Protein AF-A0A2E0RQ32-F1 (afdb_monomer)

Secondary structure (DSSP, 8-state):
---SS-EEEEEEETTSPPPS--SEEE-TT------------TTS-EEEEESSS---EEEEEEEESSSEEEEEEEEEEEETTS--

Mean predicted aligned error: 3.64 Å

Foldseek 3Di:
DAFQAWWFKFKAAPPDDGDPDGDGTDGGRDDDDDDDDYDYYPVRDMDMDIPGDGWDWDWDQFDADVHTDGDPDIDTPDTRVDDD

Radius of gyration: 13.56 Å; Cα contacts (8 Å, |Δi|>4): 147; chains: 1; bounding box: 37×29×30 Å

Structure (mmCIF, N/CA/C/O backbone):
data_AF-A0A2E0RQ32-F1
#
_entry.id   AF-A0A2E0RQ32-F1
#
loop_
_atom_site.group_PDB
_atom_site.id
_atom_site.type_symbol
_atom_site.label_atom_id
_atom_site.label_alt_id
_atom_site.label_comp_id
_atom_site.label_asym_id
_atom_site.label_entity_id
_atom_site.label_seq_id
_atom_site.pdbx_PDB_ins_code
_atom_site.Cartn_x
_atom_site.Cartn_y
_atom_site.Cartn_z
_atom_site.occupancy
_atom_site.B_iso_or_equiv
_atom_site.a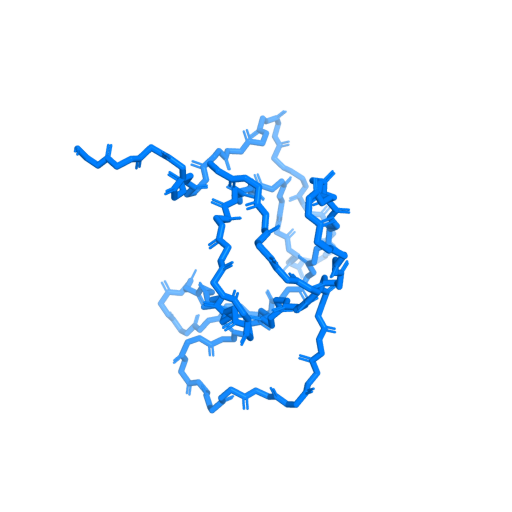uth_seq_id
_atom_site.auth_comp_id
_atom_site.auth_asym_id
_atom_site.auth_atom_id
_atom_site.pdbx_PDB_model_num
ATOM 1 N N . MET A 1 1 ? -13.179 8.121 8.257 1.00 62.38 1 MET A N 1
ATOM 2 C CA . MET A 1 1 ? -13.247 7.842 9.709 1.00 62.38 1 MET A CA 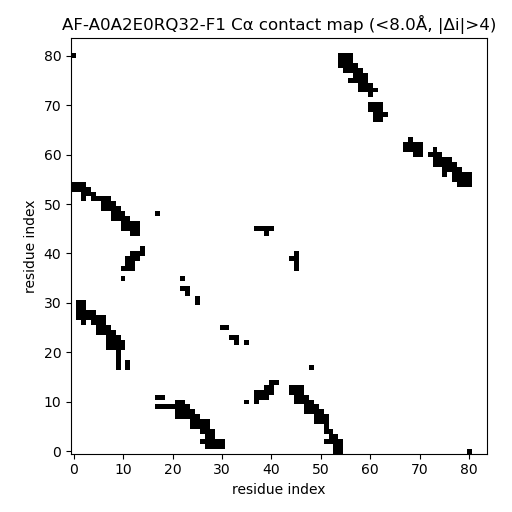1
ATOM 3 C C . MET A 1 1 ? -11.845 7.537 10.242 1.00 62.38 1 MET A C 1
ATOM 5 O O . MET A 1 1 ? -11.092 6.882 9.540 1.00 62.38 1 MET A O 1
ATOM 9 N N . ALA A 1 2 ? -11.448 8.047 11.409 1.00 76.31 2 ALA A N 1
ATOM 10 C CA . ALA A 1 2 ? -10.164 7.675 12.030 1.00 76.31 2 ALA A CA 1
ATOM 11 C C . ALA A 1 2 ? -10.254 6.262 12.665 1.00 76.31 2 ALA A C 1
ATOM 13 O O . ALA A 1 2 ? -11.380 5.791 12.869 1.00 76.31 2 ALA A O 1
ATOM 14 N N . PRO A 1 3 ? -9.132 5.570 12.960 1.00 81.25 3 PRO A N 1
ATOM 15 C CA . PRO A 1 3 ? -9.167 4.237 13.568 1.00 81.25 3 PRO A CA 1
ATOM 16 C C . PRO A 1 3 ? -9.916 4.245 14.907 1.00 81.25 3 PRO A C 1
ATOM 18 O O . PRO A 1 3 ? -9.689 5.125 15.734 1.00 81.25 3 PRO A O 1
ATOM 21 N N . SER A 1 4 ? -10.790 3.267 15.157 1.00 86.44 4 SER A N 1
ATOM 22 C CA . SER A 1 4 ? -11.564 3.196 16.412 1.00 86.44 4 SER A CA 1
ATOM 23 C C . SER A 1 4 ? -10.815 2.524 17.569 1.00 86.44 4 SER A C 1
ATOM 25 O O . SER A 1 4 ? -11.267 2.581 18.708 1.00 86.44 4 SER A O 1
ATOM 27 N N . ALA A 1 5 ? -9.695 1.862 17.281 1.00 92.19 5 ALA A N 1
ATOM 28 C CA . ALA A 1 5 ? -8.832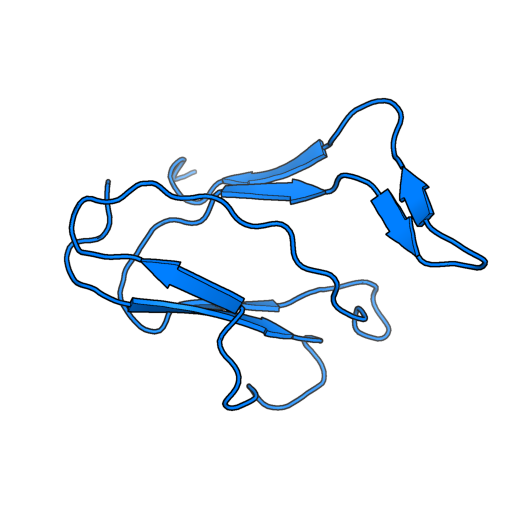 1.181 18.238 1.00 92.19 5 ALA A CA 1
ATOM 29 C C . ALA A 1 5 ? -7.381 1.215 17.741 1.00 92.19 5 ALA A C 1
ATOM 31 O O . ALA A 1 5 ? -7.137 1.452 16.554 1.00 92.19 5 ALA A O 1
ATOM 32 N N . ALA A 1 6 ? -6.431 0.945 18.639 1.00 96.06 6 ALA A N 1
ATOM 33 C CA . ALA A 1 6 ? -5.046 0.725 18.247 1.00 96.06 6 ALA A CA 1
ATOM 34 C C . ALA A 1 6 ? -4.928 -0.497 17.323 1.00 96.06 6 ALA A C 1
ATOM 36 O O . ALA A 1 6 ? -5.679 -1.470 17.442 1.00 96.06 6 ALA A O 1
ATOM 37 N N . GLY A 1 7 ? -3.978 -0.455 16.399 1.00 96.69 7 GLY A N 1
ATOM 38 C CA . GLY A 1 7 ? -3.783 -1.523 15.434 1.00 96.69 7 GLY A CA 1
ATOM 39 C C . GLY A 1 7 ? -2.538 -1.324 14.593 1.00 96.69 7 GLY A C 1
ATOM 40 O O . GLY A 1 7 ? -1.702 -0.461 14.862 1.00 96.69 7 GLY A O 1
ATOM 41 N N . HIS A 1 8 ? -2.416 -2.161 13.569 1.00 97.56 8 HIS A N 1
ATOM 42 C CA . HIS A 1 8 ? -1.333 -2.054 12.614 1.00 97.56 8 HIS A CA 1
ATOM 43 C C . HIS A 1 8 ? -1.737 -2.516 11.217 1.00 97.56 8 HIS A C 1
ATOM 45 O O . HIS A 1 8 ? -2.762 -3.180 11.021 1.00 97.56 8 HIS A O 1
ATOM 51 N N . VAL A 1 9 ? -0.891 -2.152 10.257 1.00 97.62 9 VAL A N 1
ATOM 52 C CA . VAL A 1 9 ? -0.954 -2.569 8.860 1.00 97.62 9 VAL A CA 1
ATOM 53 C C . VAL A 1 9 ? 0.247 -3.451 8.542 1.00 97.62 9 VAL A C 1
ATOM 55 O O . VAL A 1 9 ? 1.382 -3.097 8.870 1.00 97.62 9 VAL A O 1
ATOM 58 N N . THR A 1 10 ? -0.009 -4.563 7.863 1.00 98.12 10 THR A N 1
ATOM 59 C CA . THR A 1 10 ? 1.008 -5.435 7.268 1.00 98.12 10 THR A CA 1
ATOM 60 C C . THR A 1 10 ? 0.938 -5.312 5.752 1.00 98.12 10 THR A C 1
ATOM 62 O O . THR A 1 10 ? -0.134 -5.488 5.170 1.00 98.12 10 THR A O 1
ATOM 65 N N . ALA A 1 11 ? 2.073 -5.025 5.119 1.00 97.50 11 ALA A N 1
ATOM 66 C CA . ALA A 1 11 ? 2.239 -4.961 3.672 1.00 97.50 11 ALA A CA 1
ATOM 67 C C . ALA A 1 11 ? 3.040 -6.176 3.191 1.00 97.50 11 ALA A C 1
ATOM 69 O O . ALA A 1 11 ? 4.076 -6.511 3.766 1.00 97.50 11 ALA A O 1
ATOM 70 N N . PHE A 1 12 ? 2.556 -6.863 2.158 1.00 97.75 12 PHE A N 1
ATOM 71 C CA . PHE A 1 12 ? 3.147 -8.125 1.712 1.00 97.75 12 PHE A CA 1
ATOM 72 C C . PHE A 1 12 ? 2.816 -8.435 0.239 1.00 97.75 12 PHE A C 1
ATOM 74 O O . PHE A 1 12 ? 1.831 -7.911 -0.289 1.00 97.75 12 PHE A O 1
ATOM 81 N N . PRO A 1 13 ? 3.613 -9.287 -0.434 1.00 97.62 13 PRO A N 1
ATOM 82 C CA . PRO A 1 13 ? 3.264 -9.815 -1.752 1.00 97.62 13 PRO A CA 1
ATOM 83 C C . PRO A 1 13 ? 1.949 -10.602 -1.681 1.00 97.62 13 PRO A C 1
ATOM 85 O O . PRO A 1 13 ? 1.791 -11.455 -0.806 1.00 97.62 13 PRO A O 1
ATOM 88 N N . CYS A 1 14 ? 1.012 -10.343 -2.593 1.00 97.44 14 CYS A N 1
ATOM 89 C CA . CYS A 1 14 ? -0.312 -10.977 -2.563 1.00 97.44 14 CYS A CA 1
ATOM 90 C C . CYS A 1 14 ? -0.289 -12.499 -2.803 1.00 97.44 14 CYS A C 1
ATOM 92 O O . CYS A 1 14 ? -1.243 -13.186 -2.448 1.00 97.44 14 CYS A O 1
ATOM 94 N N . ASP A 1 15 ? 0.791 -13.029 -3.374 1.00 96.25 15 ASP A N 1
ATOM 95 C CA . ASP A 1 15 ? 1.011 -14.450 -3.661 1.00 96.25 15 ASP A CA 1
ATOM 96 C C . ASP A 1 15 ? 1.634 -15.229 -2.484 1.00 96.25 15 ASP A C 1
ATOM 98 O O . ASP A 1 15 ? 2.035 -16.387 -2.625 1.00 96.25 15 ASP A O 1
ATOM 102 N N . ARG A 1 16 ? 1.731 -14.614 -1.297 1.00 93.25 16 ARG A N 1
ATOM 103 C CA . ARG A 1 16 ? 2.282 -15.228 -0.081 1.00 93.25 16 ARG A CA 1
ATOM 104 C C . ARG A 1 16 ? 1.285 -15.158 1.072 1.00 93.25 16 ARG A C 1
ATOM 106 O O . ARG A 1 16 ? 0.397 -14.312 1.116 1.00 93.25 16 ARG A O 1
ATOM 113 N N . GLY A 1 17 ? 1.461 -16.049 2.049 1.00 94.44 17 GLY A N 1
ATOM 114 C CA . GLY A 1 17 ? 0.739 -15.957 3.319 1.00 94.44 17 GLY A CA 1
ATOM 115 C C . GLY A 1 17 ? 1.047 -14.643 4.045 1.00 94.44 17 GLY A C 1
ATOM 116 O O . GLY A 1 17 ? 2.159 -14.122 3.940 1.00 94.44 17 GLY A O 1
ATOM 117 N N . VAL A 1 18 ? 0.066 -14.123 4.789 1.00 96.62 18 VAL A N 1
ATOM 118 C CA . VAL A 1 18 ? 0.228 -12.898 5.588 1.00 96.62 18 VAL A CA 1
ATOM 119 C C . VAL A 1 18 ? 1.354 -13.117 6.613 1.00 96.62 18 VAL A C 1
ATOM 121 O O . VAL A 1 18 ? 1.246 -14.046 7.418 1.00 96.62 18 VAL A O 1
ATOM 124 N N . PRO A 1 19 ? 2.431 -12.312 6.602 1.00 95.88 19 PRO A N 1
ATOM 125 C CA . PRO A 1 19 ? 3.520 -12.450 7.563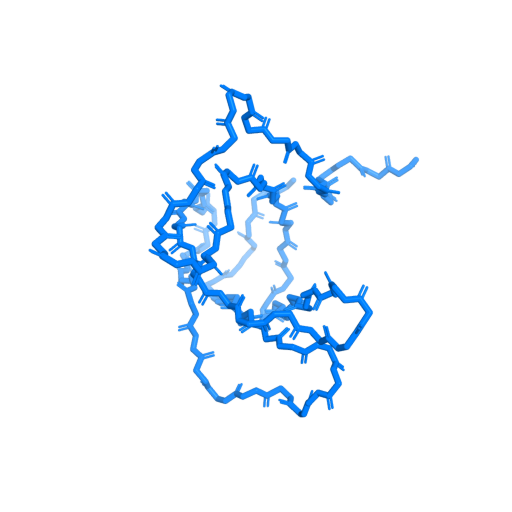 1.00 95.88 19 PRO A CA 1
ATOM 126 C C . PRO A 1 19 ? 3.119 -11.911 8.943 1.00 95.88 19 PRO A C 1
ATOM 128 O O . PRO A 1 19 ? 2.147 -11.173 9.081 1.00 95.88 19 PRO A O 1
ATOM 131 N N . THR A 1 20 ? 3.903 -12.238 9.971 1.00 95.75 20 THR A N 1
ATOM 132 C CA . THR A 1 20 ? 3.701 -11.730 11.343 1.00 95.75 20 THR A CA 1
ATOM 133 C C . THR A 1 20 ? 4.218 -10.305 11.555 1.00 95.75 20 THR A C 1
ATOM 135 O O . THR A 1 20 ? 3.944 -9.703 12.589 1.00 95.75 20 THR A O 1
ATOM 138 N N . ALA A 1 21 ? 4.987 -9.766 10.607 1.00 95.50 21 ALA A N 1
ATOM 139 C CA . ALA A 1 21 ? 5.571 -8.435 10.711 1.00 95.50 21 ALA A CA 1
ATOM 140 C C . ALA A 1 21 ? 4.511 -7.333 10.543 1.00 95.50 21 ALA A C 1
ATOM 142 O O . ALA A 1 21 ? 3.653 -7.413 9.660 1.00 95.50 21 ALA A O 1
ATOM 143 N N . SER A 1 22 ? 4.615 -6.274 11.349 1.00 97.06 22 SER A N 1
ATOM 144 C CA . SER A 1 22 ? 3.875 -5.027 11.150 1.00 97.06 22 SER A CA 1
ATOM 145 C C . SER A 1 22 ? 4.745 -3.982 10.448 1.00 97.06 22 SER A C 1
ATOM 147 O O . SER A 1 22 ? 5.966 -3.959 10.608 1.00 97.06 22 SER A O 1
ATOM 149 N N . ASN A 1 23 ? 4.119 -3.112 9.653 1.00 97.50 23 ASN A N 1
ATOM 150 C CA . ASN A 1 23 ? 4.805 -2.038 8.929 1.00 97.50 23 ASN A CA 1
ATOM 151 C C . ASN A 1 23 ? 4.388 -0.641 9.396 1.00 97.50 23 ASN A C 1
ATOM 153 O O . ASN A 1 23 ? 5.211 0.268 9.402 1.00 97.50 23 ASN A O 1
ATOM 157 N N . LEU A 1 24 ? 3.126 -0.447 9.776 1.00 97.25 24 LEU A N 1
ATOM 158 C CA . LEU A 1 24 ? 2.630 0.818 10.318 1.00 97.25 24 LEU A CA 1
ATOM 159 C C . LEU A 1 24 ? 1.758 0.521 11.530 1.00 97.25 24 LEU A C 1
ATOM 161 O O . LEU A 1 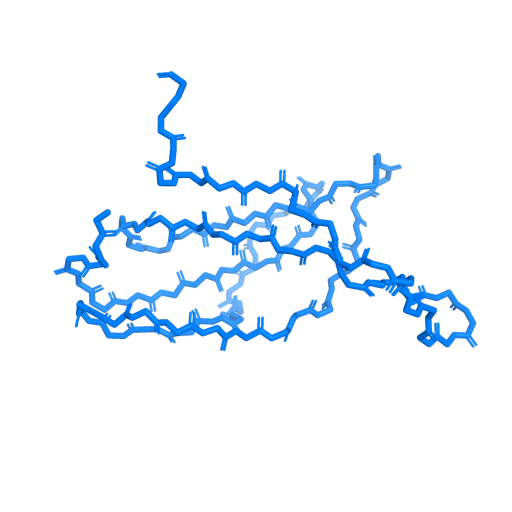24 ? 0.739 -0.145 11.381 1.00 97.25 24 LEU A O 1
ATOM 165 N N . ASN A 1 25 ? 2.145 1.020 12.700 1.00 97.38 25 ASN A N 1
ATOM 166 C CA . ASN A 1 25 ? 1.371 0.905 13.933 1.00 97.38 25 ASN A CA 1
ATOM 167 C C . ASN A 1 25 ? 0.702 2.252 14.229 1.00 97.38 25 ASN A C 1
ATOM 169 O O . ASN A 1 25 ? 1.288 3.298 13.953 1.00 97.38 25 ASN A O 1
ATOM 173 N N . TYR A 1 26 ? -0.508 2.224 14.775 1.00 96.81 26 TYR A N 1
ATOM 174 C CA . TYR A 1 26 ? -1.291 3.421 15.076 1.00 96.81 26 TYR A CA 1
ATOM 175 C C . TYR A 1 26 ? -2.126 3.228 16.344 1.00 96.81 26 TYR A C 1
ATOM 177 O O . TYR A 1 26 ? -2.554 2.113 16.662 1.00 96.81 26 TYR A O 1
ATOM 185 N N . GLY A 1 27 ? -2.380 4.323 17.055 1.00 97.00 27 GLY A N 1
ATOM 186 C CA . GLY A 1 27 ? -3.351 4.412 18.139 1.00 97.00 27 GLY A CA 1
ATOM 187 C C . GLY A 1 27 ? -4.779 4.682 17.651 1.00 97.00 27 GLY A C 1
ATOM 188 O O . GLY A 1 27 ? -5.038 4.943 16.475 1.00 97.00 27 GLY A O 1
ATOM 189 N N . ALA A 1 28 ? -5.736 4.629 18.579 1.00 93.94 28 ALA A N 1
ATOM 190 C CA . ALA A 1 28 ? -7.111 5.039 18.303 1.00 93.94 28 ALA A CA 1
ATOM 191 C C . ALA A 1 28 ? -7.171 6.546 17.990 1.00 93.94 28 ALA A C 1
ATOM 193 O O . ALA A 1 28 ? -6.544 7.349 18.675 1.00 93.94 28 ALA A O 1
ATOM 194 N N . GLY A 1 29 ? -7.931 6.933 16.965 1.00 93.31 29 GLY A N 1
ATOM 195 C CA . GLY A 1 29 ? -8.079 8.324 16.528 1.00 93.31 29 GLY A CA 1
ATOM 196 C C . GLY A 1 29 ? -6.879 8.895 15.763 1.00 93.31 29 GLY A C 1
ATOM 197 O O . GLY A 1 29 ? -6.988 9.982 15.197 1.00 93.31 29 GLY A O 1
ATOM 198 N N . GLU A 1 30 ? -5.762 8.173 15.689 1.00 94.75 30 GLU A N 1
ATOM 199 C CA . GLU A 1 30 ? -4.546 8.668 15.054 1.00 94.75 30 GLU A CA 1
ATOM 200 C C . GLU A 1 30 ? -4.589 8.513 13.531 1.00 94.75 30 GLU A C 1
ATOM 202 O O . GLU A 1 30 ? -4.950 7.469 12.988 1.00 94.75 30 GLU A O 1
ATOM 207 N N . THR A 1 31 ? -4.177 9.567 12.827 1.00 94.00 31 THR A N 1
ATOM 208 C CA . THR A 1 31 ? -3.856 9.508 11.398 1.00 94.00 31 THR A CA 1
ATOM 209 C C . THR A 1 31 ? -2.353 9.673 11.259 1.00 94.00 31 THR A C 1
ATOM 211 O O . THR A 1 31 ? -1.830 10.771 11.429 1.00 94.00 31 THR A O 1
ATOM 214 N N . VAL A 1 32 ? -1.665 8.572 10.978 1.00 95.81 32 VAL A N 1
ATOM 215 C CA . VAL A 1 32 ? -0.204 8.506 10.865 1.00 95.81 32 VAL A CA 1
ATOM 216 C C . VAL A 1 32 ? 0.195 7.921 9.514 1.00 95.81 32 VAL A C 1
ATOM 218 O O . VAL A 1 32 ? -0.551 7.140 8.923 1.00 95.81 32 VAL A O 1
ATOM 221 N N . ALA A 1 33 ? 1.372 8.307 9.026 1.00 96.06 33 ALA A N 1
ATOM 222 C CA . ALA A 1 33 ? 1.934 7.836 7.765 1.00 96.06 33 ALA A CA 1
ATOM 223 C C . ALA A 1 33 ? 3.278 7.135 8.001 1.00 96.06 33 ALA A C 1
ATOM 225 O O . ALA A 1 33 ? 4.009 7.473 8.930 1.00 96.06 33 ALA A O 1
ATOM 226 N N . ASN A 1 34 ? 3.605 6.176 7.137 1.00 95.75 34 ASN A N 1
ATOM 227 C CA . ASN A 1 34 ? 4.924 5.553 7.056 1.00 95.75 34 ASN A CA 1
ATOM 228 C C . ASN A 1 34 ? 5.244 5.215 5.592 1.00 95.75 34 ASN A C 1
ATOM 230 O O . ASN A 1 34 ? 4.331 4.919 4.819 1.00 95.75 34 ASN A O 1
ATOM 234 N N . LEU A 1 35 ? 6.527 5.225 5.229 1.00 95.62 35 LEU A N 1
ATOM 235 C CA . LEU A 1 35 ? 7.014 4.705 3.953 1.00 95.62 35 LEU A CA 1
ATOM 236 C C . LEU A 1 35 ? 7.375 3.225 4.121 1.00 95.62 35 LEU A C 1
ATOM 238 O O . LEU A 1 35 ? 8.067 2.848 5.065 1.00 95.62 35 LEU A O 1
ATOM 242 N N . VAL A 1 36 ? 6.928 2.382 3.193 1.00 95.56 36 VAL A N 1
ATOM 243 C CA . VAL A 1 36 ? 7.185 0.938 3.229 1.00 95.56 36 VAL A CA 1
ATOM 244 C C . VAL A 1 36 ? 7.727 0.485 1.883 1.00 95.56 36 VAL A C 1
ATOM 246 O O . VAL A 1 36 ? 7.151 0.797 0.845 1.00 95.56 36 VAL A O 1
ATOM 249 N N . MET A 1 37 ? 8.806 -0.298 1.908 1.00 94.75 37 MET A N 1
ATOM 250 C CA . MET A 1 37 ? 9.294 -1.029 0.741 1.00 94.75 37 MET A CA 1
ATOM 251 C C . MET A 1 37 ? 8.850 -2.483 0.835 1.00 94.75 37 MET A C 1
ATOM 253 O O . MET A 1 37 ? 9.132 -3.167 1.819 1.00 94.75 37 MET A O 1
ATOM 257 N N . VAL A 1 38 ? 8.163 -2.957 -0.198 1.00 95.19 38 VAL A N 1
ATOM 258 C CA . VAL A 1 38 ? 7.696 -4.339 -0.316 1.00 95.19 38 VAL A CA 1
ATOM 259 C C . VAL A 1 38 ? 7.961 -4.825 -1.729 1.00 95.19 38 VAL A C 1
ATOM 261 O O . VAL A 1 38 ? 7.714 -4.113 -2.699 1.00 95.19 38 VAL A O 1
ATOM 264 N N . ARG A 1 39 ? 8.436 -6.067 -1.839 1.00 94.25 39 ARG A N 1
ATOM 265 C CA . ARG A 1 39 ? 8.488 -6.766 -3.122 1.00 94.25 39 ARG A CA 1
ATOM 266 C C . ARG A 1 39 ? 7.049 -7.064 -3.579 1.00 94.25 39 ARG A C 1
ATOM 268 O O . ARG A 1 39 ? 6.325 -7.690 -2.803 1.00 94.25 39 ARG A O 1
ATOM 275 N N . PRO A 1 40 ? 6.631 -6.668 -4.789 1.00 95.75 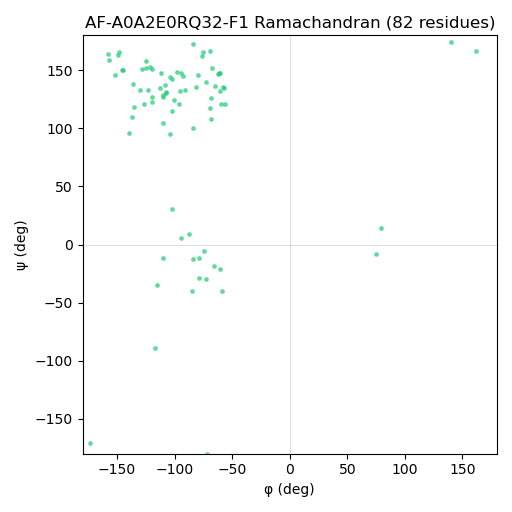40 PRO A N 1
ATOM 276 C CA . PRO A 1 40 ? 5.330 -7.062 -5.320 1.00 95.75 40 PRO A CA 1
ATOM 277 C C . PRO A 1 40 ? 5.276 -8.564 -5.648 1.00 95.75 40 PRO A C 1
ATOM 279 O O . PRO A 1 40 ? 6.306 -9.246 -5.684 1.00 95.75 40 PRO A O 1
ATOM 282 N N . ASP A 1 41 ? 4.068 -9.084 -5.867 1.00 96.75 41 ASP A N 1
ATOM 283 C CA . ASP A 1 41 ? 3.878 -10.408 -6.469 1.00 96.75 41 ASP A CA 1
ATOM 284 C C . ASP A 1 41 ? 4.223 -10.408 -7.974 1.00 96.75 41 ASP A C 1
ATOM 286 O O . ASP A 1 41 ? 4.615 -9.384 -8.541 1.00 96.75 41 ASP A O 1
ATOM 290 N N . ALA A 1 42 ? 4.083 -11.565 -8.630 1.00 95.69 42 ALA A N 1
ATOM 291 C CA . ALA A 1 42 ? 4.367 -11.716 -10.060 1.00 95.69 42 ALA A CA 1
ATOM 292 C C . ALA A 1 42 ? 3.498 -10.825 -10.977 1.00 95.69 42 ALA A C 1
ATOM 294 O O . ALA A 1 42 ? 3.914 -10.532 -12.095 1.00 95.69 42 ALA A O 1
ATOM 295 N N . ASP A 1 43 ? 2.337 -10.363 -10.499 1.00 95.25 43 ASP A N 1
ATOM 296 C CA . ASP A 1 43 ? 1.427 -9.469 -11.225 1.00 95.25 43 ASP A CA 1
ATOM 297 C C . ASP A 1 43 ? 1.669 -7.984 -10.881 1.00 95.25 43 ASP A C 1
ATOM 299 O O . ASP A 1 43 ? 0.898 -7.112 -11.283 1.00 95.25 43 ASP A O 1
ATOM 303 N N . GLY A 1 44 ? 2.705 -7.672 -10.094 1.00 93.31 44 GLY A N 1
ATOM 304 C CA . GLY A 1 44 ? 2.997 -6.306 -9.658 1.00 93.31 44 GLY A CA 1
ATOM 305 C C . GLY A 1 44 ? 2.131 -5.818 -8.490 1.00 93.31 44 GLY A C 1
ATOM 306 O O . GLY A 1 44 ? 2.101 -4.620 -8.209 1.00 93.31 44 GLY A O 1
ATOM 307 N N . ARG A 1 45 ? 1.415 -6.707 -7.791 1.00 95.56 45 ARG A N 1
ATOM 308 C CA . ARG A 1 45 ? 0.486 -6.335 -6.715 1.00 95.56 45 ARG A CA 1
ATOM 309 C C . ARG A 1 45 ? 1.134 -6.397 -5.341 1.00 95.56 45 ARG A C 1
ATOM 311 O O . ARG A 1 45 ? 1.951 -7.264 -5.030 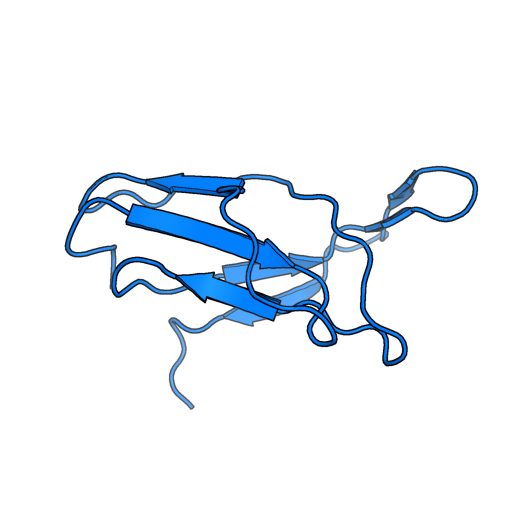1.00 95.56 45 ARG A O 1
ATOM 318 N N . VAL A 1 46 ? 0.669 -5.501 -4.477 1.00 96.81 46 VAL A N 1
ATOM 319 C CA . VAL A 1 46 ? 0.968 -5.482 -3.045 1.00 96.81 46 VAL A CA 1
ATOM 320 C C . VAL A 1 46 ? -0.340 -5.543 -2.276 1.00 96.81 46 VAL A C 1
ATOM 322 O O . VAL A 1 46 ? -1.280 -4.801 -2.563 1.00 96.81 46 VAL A O 1
ATOM 325 N N . CYS A 1 47 ? -0.390 -6.418 -1.280 1.00 97.19 47 CYS A N 1
ATOM 326 C CA . CYS A 1 47 ? -1.540 -6.589 -0.414 1.00 97.19 47 CYS A CA 1
ATOM 327 C C . CYS A 1 47 ? -1.296 -5.912 0.932 1.00 97.19 47 CYS A C 1
ATOM 329 O O . CYS A 1 47 ? -0.195 -5.947 1.485 1.00 97.19 47 CYS A O 1
ATOM 331 N N . LEU A 1 48 ? -2.356 -5.306 1.468 1.00 97.19 48 LEU A N 1
ATOM 332 C CA . LEU A 1 48 ? -2.365 -4.655 2.772 1.00 97.19 48 LEU A CA 1
ATOM 333 C C . LEU A 1 48 ? -3.405 -5.335 3.659 1.00 97.19 48 LEU A C 1
ATOM 335 O O . LEU A 1 48 ? -4.570 -5.463 3.282 1.00 97.19 48 LEU A O 1
ATOM 339 N N . ARG A 1 49 ? -2.987 -5.764 4.848 1.00 97.06 49 ARG A N 1
ATOM 340 C CA . ARG A 1 49 ? -3.868 -6.301 5.889 1.00 97.06 49 ARG A CA 1
ATOM 341 C C . ARG A 1 49 ? -3.933 -5.304 7.034 1.00 97.06 49 ARG A C 1
ATOM 343 O O . ARG A 1 49 ? -2.897 -4.916 7.561 1.00 97.06 49 ARG A O 1
ATOM 350 N N . THR A 1 50 ? -5.140 -4.942 7.448 1.00 95.75 50 THR A N 1
ATOM 351 C CA . THR A 1 50 ? -5.376 -4.205 8.691 1.00 95.75 50 THR A CA 1
ATOM 352 C C . THR A 1 50 ? -5.710 -5.192 9.809 1.00 95.75 50 THR A C 1
ATOM 354 O O . THR A 1 50 ? -6.524 -6.097 9.623 1.00 95.75 50 THR A O 1
ATOM 357 N N . HIS A 1 51 ? -5.062 -5.049 10.966 1.00 94.19 51 HIS A N 1
ATOM 358 C CA . HIS A 1 51 ? -5.355 -5.883 12.139 1.00 94.19 51 HIS A CA 1
ATOM 359 C C . HIS A 1 51 ? -6.615 -5.414 12.888 1.00 94.19 51 HIS A C 1
ATOM 361 O O . HIS A 1 51 ? -7.323 -6.208 13.499 1.00 94.19 51 HIS A O 1
ATOM 367 N N . ALA A 1 52 ? -6.916 -4.116 12.824 1.00 93.44 52 ALA A N 1
ATOM 368 C CA . ALA A 1 52 ? -8.144 -3.516 13.337 1.00 93.44 52 ALA A CA 1
ATOM 369 C C . ALA A 1 52 ? -8.797 -2.673 12.235 1.00 93.44 52 ALA A C 1
ATOM 371 O O . ALA A 1 52 ? -8.098 -2.140 11.372 1.00 93.44 52 ALA A O 1
ATOM 372 N N . ALA A 1 53 ? -10.125 -2.534 12.262 1.00 92.12 53 ALA A N 1
ATOM 373 C CA . ALA A 1 53 ? -10.855 -1.757 11.263 1.00 92.12 53 ALA A CA 1
ATOM 374 C C . ALA A 1 53 ? -10.326 -0.313 11.189 1.00 92.12 53 ALA A C 1
ATOM 376 O O . ALA A 1 53 ? -10.323 0.424 12.174 1.00 92.12 53 ALA A O 1
ATOM 377 N N . THR A 1 54 ? -9.864 0.080 10.004 1.00 93.81 54 THR A N 1
ATOM 378 C CA . THR A 1 54 ? -9.339 1.415 9.714 1.00 93.81 54 THR A CA 1
ATOM 379 C C . THR A 1 54 ? -9.422 1.683 8.212 1.00 93.81 54 THR A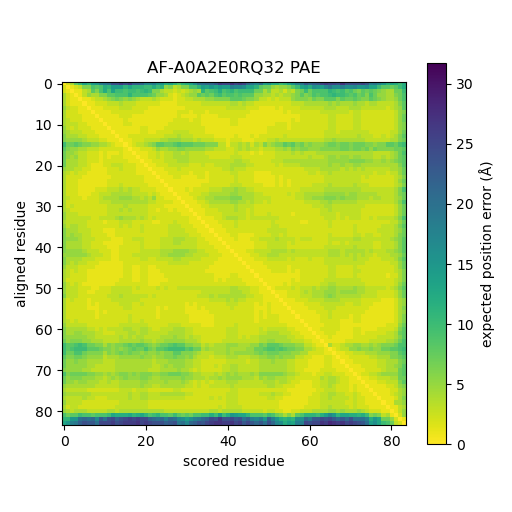 C 1
ATOM 381 O O . THR A 1 54 ? -9.579 0.749 7.423 1.00 93.81 54 THR A O 1
ATOM 384 N N . HIS A 1 55 ? -9.300 2.946 7.811 1.00 94.94 55 HIS A N 1
ATOM 385 C CA . HIS A 1 55 ? -9.100 3.295 6.410 1.00 94.94 55 HIS A CA 1
ATOM 386 C C . HIS A 1 55 ? -7.615 3.417 6.086 1.00 94.94 55 HIS A C 1
ATOM 388 O O . HIS A 1 55 ? -6.825 3.922 6.879 1.00 94.94 55 HIS A O 1
ATOM 394 N N . LEU A 1 56 ? -7.273 3.016 4.870 1.00 95.56 56 LEU A N 1
ATOM 395 C CA . LEU A 1 56 ? -5.969 3.191 4.257 1.00 95.56 56 LEU A CA 1
ATOM 396 C C . LEU A 1 56 ? -6.026 4.178 3.096 1.00 95.56 56 LEU A C 1
ATOM 398 O O . LEU A 1 56 ? -7.026 4.275 2.377 1.00 95.56 56 LEU A O 1
ATOM 402 N N . VAL A 1 57 ? -4.910 4.877 2.947 1.00 96.38 57 VAL A N 1
ATOM 403 C CA . VAL A 1 57 ? -4.611 5.899 1.952 1.00 96.38 57 VAL A CA 1
ATO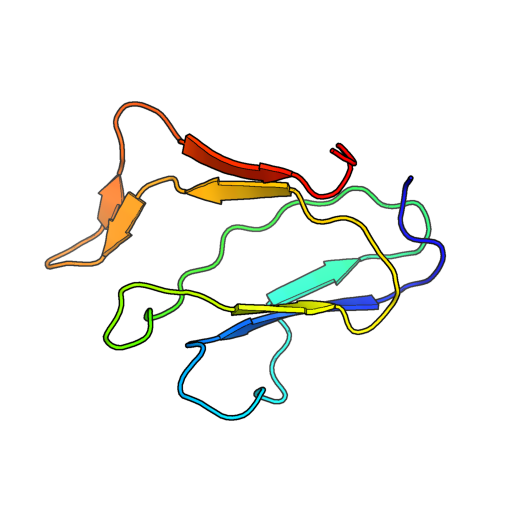M 404 C C . VAL A 1 57 ? -3.189 5.580 1.505 1.00 96.38 57 VAL A C 1
ATOM 406 O O . VAL A 1 57 ? -2.268 5.658 2.312 1.00 96.38 57 VAL A O 1
ATOM 409 N N . VAL A 1 58 ? -3.023 5.105 0.271 1.00 96.88 58 VAL A N 1
ATOM 410 C CA . VAL A 1 58 ? -1.743 4.580 -0.232 1.00 96.88 58 VAL A CA 1
ATOM 411 C C . VAL A 1 58 ? -1.294 5.408 -1.419 1.00 96.88 58 VAL A C 1
ATOM 413 O O . VAL A 1 58 ? -2.037 5.542 -2.394 1.00 96.88 58 VAL A O 1
ATOM 416 N N . ASP A 1 59 ? -0.102 5.977 -1.312 1.00 97.31 59 ASP A N 1
ATOM 417 C CA . ASP A 1 59 ? 0.595 6.646 -2.406 1.00 97.31 59 ASP A CA 1
ATOM 418 C C . ASP A 1 59 ? 1.776 5.785 -2.839 1.00 97.31 59 ASP A C 1
ATOM 420 O O . ASP A 1 59 ? 2.502 5.249 -2.003 1.00 97.31 59 ASP A O 1
ATOM 424 N N . HIS A 1 60 ? 1.967 5.660 -4.146 1.00 96.81 60 HIS A N 1
ATOM 425 C CA . HIS A 1 60 ? 3.167 5.084 -4.728 1.00 96.81 60 HIS A CA 1
ATOM 426 C C . HIS A 1 60 ? 4.113 6.221 -5.101 1.00 96.81 60 HIS A C 1
ATOM 428 O O . HIS A 1 60 ? 3.738 7.107 -5.865 1.00 96.81 60 HIS A O 1
ATOM 434 N N . THR A 1 61 ? 5.318 6.209 -4.535 1.00 96.44 61 THR A N 1
ATOM 435 C CA . THR A 1 61 ? 6.311 7.284 -4.696 1.00 96.44 61 THR A CA 1
ATOM 436 C C . THR A 1 61 ? 7.517 6.870 -5.535 1.00 96.44 61 THR A C 1
ATOM 438 O O . THR A 1 61 ? 8.332 7.720 -5.871 1.00 96.44 61 THR A O 1
ATOM 441 N N . GLY A 1 62 ? 7.684 5.581 -5.835 1.00 95.44 62 GLY A N 1
ATOM 442 C CA . GLY A 1 62 ? 8.850 5.076 -6.550 1.00 95.44 62 GLY A CA 1
ATOM 443 C C . GLY A 1 62 ? 9.053 3.576 -6.391 1.00 95.44 62 GLY A C 1
ATOM 444 O O . GLY A 1 62 ? 8.486 2.943 -5.499 1.00 95.44 62 GLY A O 1
ATOM 445 N N . THR A 1 63 ? 9.921 3.035 -7.239 1.00 95.19 63 THR A N 1
ATOM 446 C CA . THR A 1 63 ? 10.221 1.600 -7.318 1.00 95.19 63 THR A CA 1
ATOM 447 C C . THR A 1 63 ? 11.704 1.358 -7.073 1.00 95.19 63 THR A C 1
ATOM 449 O O . THR A 1 63 ? 12.532 2.219 -7.363 1.00 95.19 63 THR A O 1
ATOM 452 N N . TRP A 1 64 ? 12.055 0.180 -6.558 1.00 93.50 64 TRP A N 1
ATOM 453 C CA . TRP A 1 64 ? 13.450 -0.230 -6.421 1.00 93.50 64 TRP A CA 1
ATOM 454 C C . TRP A 1 64 ? 13.808 -1.215 -7.534 1.00 93.50 64 TRP A C 1
ATOM 456 O O . TRP A 1 64 ? 13.239 -2.305 -7.585 1.00 93.50 64 TRP A O 1
ATOM 466 N N . VAL A 1 65 ? 14.723 -0.823 -8.421 1.00 86.75 65 VAL A N 1
ATOM 467 C CA . VAL A 1 65 ? 15.242 -1.669 -9.513 1.00 86.75 65 VAL A CA 1
ATOM 468 C C . VAL A 1 65 ? 16.741 -1.892 -9.304 1.00 86.75 65 VAL A C 1
ATOM 470 O O . VAL A 1 65 ? 17.107 -2.768 -8.527 1.00 86.75 65 VAL A O 1
ATOM 473 N N . ASP A 1 66 ? 17.589 -1.016 -9.838 1.00 92.00 66 ASP A N 1
ATOM 474 C CA . ASP A 1 66 ? 19.038 -0.951 -9.579 1.00 92.00 66 ASP A CA 1
ATOM 475 C C . ASP A 1 66 ? 19.386 0.185 -8.594 1.00 92.00 66 ASP A C 1
ATOM 477 O O . ASP A 1 66 ? 20.435 0.824 -8.657 1.00 92.00 66 ASP A O 1
ATOM 481 N N . GLY A 1 67 ? 18.448 0.480 -7.695 1.00 93.44 67 GLY A N 1
ATOM 482 C CA . GLY A 1 67 ? 18.426 1.661 -6.837 1.00 93.44 67 GLY A CA 1
ATOM 483 C C . GLY A 1 67 ? 17.008 2.212 -6.715 1.00 93.44 67 GLY A C 1
ATOM 484 O O . GLY A 1 67 ? 16.086 1.730 -7.382 1.00 93.44 67 GLY A O 1
ATOM 485 N N . LEU A 1 68 ? 16.826 3.217 -5.857 1.00 93.88 68 LEU A N 1
ATOM 486 C CA . LEU A 1 68 ? 15.554 3.927 -5.758 1.00 93.88 68 LEU A CA 1
ATOM 487 C C . LEU A 1 68 ? 15.326 4.759 -7.024 1.00 93.88 68 LEU A C 1
ATOM 489 O O . LEU A 1 68 ? 16.065 5.707 -7.281 1.00 93.88 68 LEU A O 1
ATOM 493 N N . ALA A 1 69 ? 14.273 4.434 -7.765 1.00 96.00 69 ALA A N 1
ATOM 494 C CA . ALA A 1 69 ? 13.746 5.236 -8.859 1.00 96.00 69 ALA A CA 1
ATOM 495 C C . ALA A 1 69 ? 12.462 5.941 -8.378 1.00 96.00 69 ALA A C 1
ATOM 497 O O . ALA A 1 69 ? 11.396 5.310 -8.365 1.00 96.00 69 ALA A O 1
ATOM 498 N N . PRO A 1 70 ? 12.541 7.202 -7.907 1.00 95.69 70 PRO A N 1
ATOM 499 C CA . PRO A 1 70 ? 11.358 7.962 -7.516 1.00 95.69 70 PRO A CA 1
ATOM 500 C C . PRO A 1 70 ? 10.489 8.285 -8.739 1.00 95.69 70 PRO A C 1
ATOM 502 O O . PRO A 1 70 ? 10.994 8.404 -9.853 1.00 95.69 70 PRO A O 1
ATOM 505 N N . LEU A 1 71 ? 9.184 8.434 -8.523 1.00 95.31 71 LEU A N 1
ATOM 506 C CA . LEU A 1 71 ? 8.287 9.038 -9.508 1.00 95.31 71 LEU A CA 1
ATOM 507 C C . LEU A 1 71 ? 8.415 10.563 -9.441 1.00 95.31 71 LEU A C 1
ATOM 509 O O . LEU A 1 71 ? 8.566 11.104 -8.344 1.00 95.31 71 LEU A O 1
ATOM 513 N N . ASP A 1 72 ? 8.285 11.240 -10.584 1.00 95.50 72 ASP A N 1
ATOM 514 C CA . ASP A 1 72 ? 8.218 12.710 -10.630 1.00 95.50 72 ASP A CA 1
ATOM 515 C C . ASP A 1 72 ? 7.032 13.226 -9.797 1.00 95.50 72 ASP A C 1
ATOM 517 O O . ASP A 1 72 ? 7.175 14.167 -9.019 1.00 95.50 72 ASP A O 1
ATOM 521 N N . ASP A 1 73 ? 5.897 12.522 -9.884 1.00 95.56 73 ASP A N 1
ATOM 522 C CA . ASP A 1 73 ? 4.697 12.767 -9.090 1.00 95.56 73 ASP A CA 1
ATOM 523 C C . ASP A 1 73 ? 4.234 11.480 -8.378 1.00 95.56 73 ASP A C 1
ATOM 525 O O . ASP A 1 73 ? 3.905 10.479 -9.033 1.00 95.56 73 ASP A O 1
ATOM 529 N N . PRO A 1 74 ? 4.143 11.474 -7.033 1.00 95.38 74 PRO A N 1
ATOM 530 C CA . PRO A 1 74 ? 3.512 10.386 -6.303 1.00 95.38 74 PRO A CA 1
ATOM 531 C C . PRO A 1 74 ? 2.069 10.154 -6.751 1.00 95.38 74 PRO A C 1
ATOM 533 O O . PRO A 1 74 ? 1.268 11.083 -6.850 1.00 95.38 74 PRO A O 1
ATOM 536 N N . THR A 1 75 ? 1.706 8.892 -6.963 1.00 96.69 75 THR A N 1
ATOM 537 C CA . THR A 1 75 ? 0.368 8.525 -7.438 1.00 96.69 75 THR A CA 1
ATOM 538 C C . THR A 1 75 ? -0.459 7.886 -6.329 1.00 96.69 75 THR A C 1
ATOM 540 O O . THR A 1 75 ? -0.032 6.917 -5.700 1.00 96.69 75 THR A O 1
ATOM 543 N N . ARG A 1 76 ? -1.694 8.367 -6.138 1.00 96.62 76 ARG A N 1
ATOM 544 C CA . ARG A 1 76 ? -2.688 7.738 -5.257 1.00 96.62 76 ARG A CA 1
ATOM 545 C C . ARG A 1 76 ? -3.140 6.406 -5.853 1.00 96.62 76 ARG A C 1
ATOM 547 O O . ARG A 1 76 ? -3.907 6.394 -6.809 1.00 96.62 76 ARG A O 1
ATOM 554 N N . VAL A 1 77 ? -2.726 5.293 -5.252 1.00 94.94 77 VAL A N 1
ATOM 555 C CA . VAL A 1 77 ? -3.130 3.948 -5.705 1.00 94.94 77 VAL A CA 1
ATOM 556 C C . VAL A 1 77 ? -4.472 3.544 -5.102 1.00 94.94 77 VAL A C 1
ATOM 558 O O . VAL A 1 77 ? -5.313 2.958 -5.776 1.00 94.94 77 VAL A O 1
ATOM 561 N N . THR A 1 78 ? -4.700 3.864 -3.825 1.00 94.50 78 THR A N 1
ATOM 562 C CA . THR A 1 78 ? -5.985 3.592 -3.169 1.00 94.50 78 THR A CA 1
ATOM 563 C C . THR A 1 78 ? -6.286 4.585 -2.049 1.00 94.50 78 THR A C 1
ATOM 565 O O . THR A 1 78 ? -5.385 5.057 -1.353 1.00 94.50 78 THR A O 1
ATOM 568 N N . ASP A 1 79 ? -7.567 4.914 -1.880 1.00 95.69 79 ASP A N 1
ATOM 569 C CA . ASP A 1 79 ? -8.111 5.700 -0.770 1.00 95.69 79 ASP A CA 1
ATOM 570 C C . ASP A 1 79 ? -9.441 5.084 -0.333 1.00 95.69 79 ASP A C 1
ATOM 572 O O . ASP A 1 79 ? -10.502 5.373 -0.881 1.00 95.69 79 ASP A O 1
ATOM 576 N N . THR A 1 80 ? -9.386 4.243 0.691 1.00 94.50 80 THR A N 1
ATOM 577 C CA . THR A 1 80 ? -10.563 3.526 1.208 1.00 94.50 80 THR A CA 1
ATOM 578 C C . THR A 1 80 ? -11.514 4.410 2.022 1.00 94.50 80 THR A C 1
ATOM 580 O O . THR A 1 80 ? -12.571 3.943 2.449 1.00 94.50 80 THR A O 1
ATOM 583 N N . ARG A 1 81 ? -11.158 5.679 2.284 1.00 91.25 81 ARG A N 1
ATOM 584 C CA . ARG A 1 81 ? -12.063 6.640 2.943 1.00 91.25 81 ARG A CA 1
ATOM 585 C C . ARG A 1 81 ? -13.171 7.071 1.995 1.00 91.25 81 ARG A C 1
ATOM 587 O O . ARG A 1 81 ? -14.263 7.422 2.436 1.00 91.25 81 ARG A O 1
ATOM 594 N N . ARG A 1 82 ? -12.862 7.071 0.702 1.00 83.25 82 ARG A N 1
ATOM 595 C CA . ARG A 1 82 ? -13.807 7.332 -0.369 1.00 83.25 82 ARG A CA 1
ATOM 596 C C . ARG A 1 82 ? -14.493 5.997 -0.645 1.00 83.25 82 ARG A C 1
ATOM 598 O O . ARG A 1 82 ? -13.898 5.107 -1.243 1.00 83.25 82 ARG A O 1
ATOM 605 N N . ARG A 1 83 ? -15.709 5.808 -0.124 1.00 61.50 83 ARG A N 1
ATOM 606 C CA . ARG A 1 83 ? -16.575 4.750 -0.667 1.00 61.50 83 ARG A CA 1
ATOM 607 C C . ARG A 1 83 ? -16.860 5.099 -2.140 1.00 61.50 83 ARG A C 1
ATOM 609 O O . ARG A 1 83 ? -16.889 6.297 -2.435 1.00 61.50 83 ARG A O 1
ATOM 616 N N . PRO A 1 84 ? -17.018 4.113 -3.039 1.00 53.47 84 PRO A N 1
ATOM 617 C CA . PRO A 1 84 ? -17.636 4.385 -4.333 1.00 53.47 84 PRO A CA 1
ATOM 618 C C . PRO A 1 84 ? -19.023 5.012 -4.148 1.00 53.47 84 PRO A C 1
ATOM 620 O O . PRO A 1 84 ? -19.671 4.724 -3.109 1.00 53.47 84 PRO A O 1
#

Nearest PDB structures (foldseek):
  5a6q-assembly1_A  TM=2.877E-01  e=3.191E+00  Pseudomonas aeruginosa UCBPP-PA14
  2jdn-assembly1_C  TM=3.049E-01  e=3.794E+00  Pseudomonas aeruginosa

Solvent-accessible surface area (backbone atoms only — not comparable to full-atom values): 5415 Å² total; per-residue (Å²): 114,65,21,84,47,58,37,35,31,30,72,40,30,64,85,52,80,87,69,92,62,74,71,43,77,45,50,52,62,48,87,85,88,75,91,82,90,68,67,52,28,98,86,69,39,71,36,78,46,66,78,42,77,62,62,54,74,43,68,49,51,59,48,78,77,99,49,86,45,67,45,98,65,68,41,80,77,48,50,62,70,59,70,132

pLDDT: mean 93.51, std 7.51, range [53.47, 98.12]

Sequence (84 aa):
MAPSAAGHVTAFPCDRGVPTASNLNYGAGETVANLVMVRPDADGRVCLRTHAATHLVVDHTGTWVDGLAPLDDPTRVTDTRRRP